Protein AF-A0A2S2CLH8-F1 (afdb_monomer)

Organism: NCBI:txid2202148

Sequence (70 aa):
MNAFRLIRHADGRTYYDGRPLTLADAQIMLNDDIQRRRVAVDSYLRVDGAELIVECPQTAAHPAGQDRRE

Secondary structure (DSSP, 8-state):
--EEEEEEETTS-EEEEEEEEEHHHHHHHHHHHHHTTSS-TT-EEEEETTEEEEE--------S------

Foldseek 3Di:
DQWAQWEAEPVGHTPGHHDTDDPVVVQVVQVVCCVVVVAPPPWDWDDDPNYIYTYHPPPPPPPPDPDPDD

Radius of gyration: 15.79 Å; Cα contacts (8 Å, |Δi|>4): 92; chains: 1; bounding box: 29×33×51 Å

Mean predicted aligned error: 8.64 Å

Nearest PDB structures (foldseek):
  1gb4-assembly1_A  TM=4.821E-01  e=1.441E-01  Streptococcus sp. G148
  2jwu-assembly1_A  TM=4.753E-01  e=1.134E+00  synthetic construct
  4kgr-assembly6_F  TM=4.873E-01  e=1.582E+00  unclassified
  5d0q-assembly1_A  TM=6.956E-01  e=8.350E+00  Escherichia coli

Structure (mmCIF, N/CA/C/O backbone):
data_AF-A0A2S2CLH8-F1
#
_entry.id   AF-A0A2S2CLH8-F1
#
loop_
_atom_site.group_PDB
_atom_site.id
_atom_site.type_symbol
_atom_site.label_atom_id
_atom_site.label_alt_id
_atom_site.label_comp_id
_atom_site.label_asym_id
_atom_site.label_entity_id
_atom_site.label_seq_id
_atom_site.pdbx_PDB_ins_code
_atom_site.Cartn_x
_atom_site.Cartn_y
_atom_site.Cartn_z
_atom_site.occupancy
_atom_site.B_iso_or_equiv
_atom_site.auth_seq_id
_atom_site.auth_comp_id
_atom_site.auth_asym_id
_atom_site.auth_atom_id
_atom_site.pdbx_PDB_model_num
ATOM 1 N N . MET A 1 1 ? -4.414 2.840 16.754 1.00 57.28 1 MET A N 1
ATOM 2 C CA . MET A 1 1 ? -3.793 2.001 15.707 1.00 57.28 1 MET A CA 1
ATOM 3 C C . MET A 1 1 ? -4.786 1.943 14.555 1.00 57.28 1 MET A C 1
ATOM 5 O O . MET A 1 1 ? -5.848 1.367 14.748 1.00 57.28 1 MET A O 1
ATOM 9 N N . ASN A 1 2 ? -4.528 2.626 13.435 1.00 72.44 2 ASN A N 1
ATOM 10 C CA . ASN A 1 2 ? -5.442 2.584 12.286 1.00 72.44 2 ASN A CA 1
ATOM 11 C C . ASN A 1 2 ? -5.227 1.273 11.527 1.00 72.44 2 ASN A C 1
ATOM 13 O O . ASN A 1 2 ? -4.093 0.944 11.179 1.00 72.44 2 ASN A O 1
ATOM 17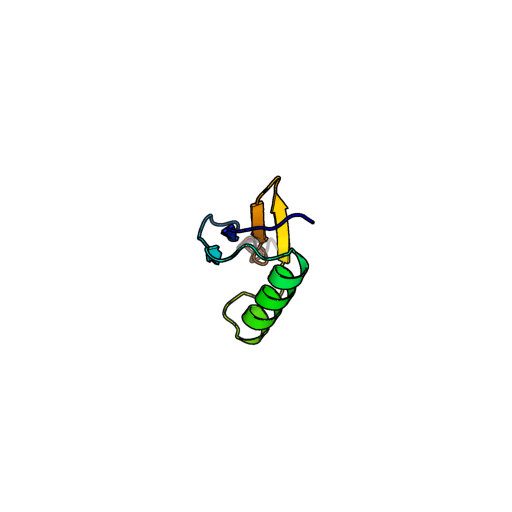 N N . ALA A 1 3 ? -6.310 0.526 11.324 1.00 81.50 3 ALA A N 1
ATOM 18 C CA . ALA A 1 3 ? -6.312 -0.706 10.552 1.00 81.50 3 ALA A CA 1
ATOM 19 C C . ALA A 1 3 ? -6.991 -0.452 9.205 1.00 81.50 3 ALA A C 1
ATOM 21 O O . ALA A 1 3 ? -8.085 0.111 9.158 1.00 81.50 3 ALA A O 1
ATOM 22 N N . PHE A 1 4 ? -6.349 -0.895 8.130 1.00 84.56 4 PHE A N 1
ATOM 23 C CA . PHE A 1 4 ? -6.807 -0.715 6.759 1.00 84.56 4 PHE A CA 1
ATOM 24 C C . PHE A 1 4 ? -7.286 -2.059 6.221 1.00 84.56 4 PHE A C 1
ATOM 26 O O . PHE A 1 4 ? -6.594 -3.066 6.360 1.00 84.56 4 PHE A O 1
ATOM 33 N N . ARG A 1 5 ? -8.495 -2.099 5.658 1.00 84.50 5 ARG A N 1
ATOM 34 C CA . ARG A 1 5 ? -9.077 -3.324 5.073 1.00 84.50 5 ARG A CA 1
ATOM 35 C C . ARG A 1 5 ? -8.939 -3.377 3.556 1.00 84.50 5 ARG A C 1
ATOM 37 O O . ARG A 1 5 ? -8.883 -4.466 2.995 1.00 84.50 5 ARG A O 1
ATOM 44 N N . LEU A 1 6 ? -8.879 -2.201 2.937 1.00 85.88 6 LEU A N 1
ATOM 45 C CA . LEU A 1 6 ? -8.800 -2.007 1.501 1.00 85.88 6 LEU A CA 1
ATOM 46 C C . LEU A 1 6 ? -7.558 -1.174 1.183 1.00 85.88 6 LEU A C 1
ATOM 48 O O . LEU A 1 6 ? -7.338 -0.119 1.781 1.00 85.88 6 LEU A O 1
ATOM 52 N N . ILE A 1 7 ? -6.765 -1.661 0.236 1.00 89.38 7 ILE A N 1
ATOM 53 C CA . ILE A 1 7 ? -5.671 -0.927 -0.387 1.00 89.38 7 ILE A CA 1
ATOM 54 C C . ILE A 1 7 ? -5.943 -0.896 -1.884 1.00 89.38 7 ILE A C 1
ATOM 56 O O . ILE A 1 7 ? -6.218 -1.933 -2.496 1.00 89.38 7 ILE A O 1
ATOM 60 N N . ARG A 1 8 ? -5.857 0.284 -2.488 1.00 91.25 8 ARG A N 1
ATOM 61 C CA . ARG A 1 8 ? -6.087 0.480 -3.924 1.00 91.25 8 ARG A CA 1
ATOM 62 C C . ARG A 1 8 ? -4.809 0.935 -4.600 1.00 91.25 8 ARG A C 1
ATOM 64 O O . ARG A 1 8 ? -3.985 1.569 -3.969 1.00 91.25 8 ARG A O 1
ATOM 71 N N . HIS A 1 9 ? -4.633 0.650 -5.875 1.00 88.81 9 HIS A N 1
ATOM 72 C CA . HIS A 1 9 ? -3.657 1.360 -6.682 1.00 88.81 9 HIS A CA 1
ATOM 73 C C . HIS A 1 9 ? -4.167 2.762 -7.017 1.00 88.81 9 HIS A C 1
ATOM 75 O O . HIS A 1 9 ? -5.377 3.000 -7.052 1.00 88.81 9 HIS A O 1
ATOM 81 N N . ALA A 1 10 ? -3.247 3.671 -7.327 1.00 85.62 10 ALA A N 1
ATOM 82 C CA . ALA A 1 10 ? -3.571 5.012 -7.808 1.00 85.62 10 ALA A CA 1
ATOM 83 C C . ALA A 1 10 ? -4.422 5.006 -9.096 1.00 85.62 10 ALA A C 1
ATOM 85 O O . ALA A 1 10 ? -5.238 5.900 -9.301 1.00 85.62 10 ALA A O 1
ATOM 86 N N . ASP A 1 11 ? -4.308 3.963 -9.929 1.00 82.56 11 ASP A N 1
ATOM 87 C CA . ASP A 1 11 ? -5.169 3.738 -11.103 1.00 82.56 11 ASP A CA 1
ATOM 88 C C . ASP A 1 11 ? -6.590 3.241 -10.756 1.00 82.56 11 ASP A C 1
ATOM 90 O O . ASP A 1 11 ? -7.432 3.055 -11.635 1.00 82.56 11 ASP A O 1
ATOM 94 N N . GLY A 1 12 ? -6.880 3.046 -9.468 1.00 82.75 12 GLY A N 1
ATOM 95 C CA . GLY A 1 12 ? -8.192 2.680 -8.947 1.00 82.75 12 GLY A CA 1
ATOM 96 C C . GLY A 1 12 ? -8.425 1.178 -8.791 1.00 82.75 12 GLY A C 1
ATOM 97 O O . GLY A 1 12 ? -9.442 0.806 -8.194 1.00 82.75 12 GLY A O 1
ATOM 98 N N . ARG A 1 13 ? -7.515 0.314 -9.262 1.00 87.06 13 ARG A N 1
ATOM 99 C CA . ARG A 1 13 ? -7.599 -1.142 -9.048 1.00 87.06 13 AR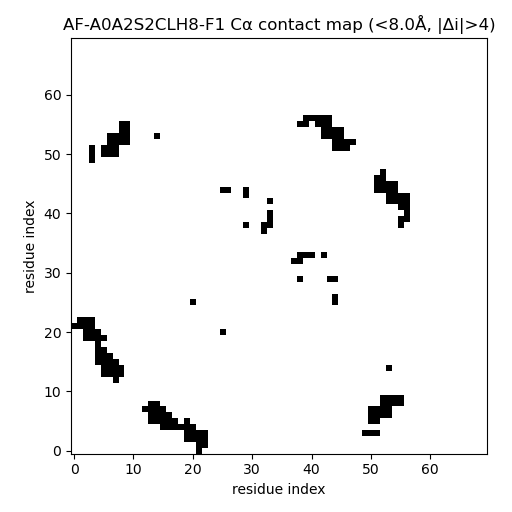G A CA 1
ATOM 100 C C . ARG A 1 13 ? -7.422 -1.508 -7.580 1.00 87.06 13 ARG A C 1
ATOM 102 O O . ARG A 1 13 ? -6.678 -0.863 -6.854 1.00 87.06 13 ARG A O 1
ATOM 109 N N . THR A 1 14 ? -8.066 -2.579 -7.138 1.00 91.50 14 THR A N 1
ATOM 110 C CA . THR A 1 14 ? -7.835 -3.130 -5.799 1.00 91.50 14 THR A CA 1
ATOM 111 C C . THR A 1 14 ? -6.472 -3.816 -5.754 1.00 91.50 14 THR A C 1
ATOM 113 O O . THR A 1 14 ? -6.238 -4.760 -6.504 1.00 91.50 14 THR A O 1
ATOM 116 N N . TYR A 1 15 ? -5.588 -3.346 -4.873 1.00 89.81 15 TYR A N 1
ATOM 117 C CA . TYR A 1 15 ? -4.317 -4.006 -4.567 1.00 89.81 15 TYR A CA 1
ATOM 118 C C . TYR A 1 15 ? -4.520 -5.097 -3.509 1.00 89.81 15 TYR A C 1
ATOM 120 O O . TYR A 1 15 ? -4.029 -6.214 -3.647 1.00 89.81 15 TYR A O 1
ATOM 128 N N . TYR A 1 16 ? -5.301 -4.786 -2.473 1.00 90.06 16 TYR A N 1
ATOM 129 C CA . TYR A 1 16 ? -5.619 -5.704 -1.388 1.00 90.06 16 TYR A CA 1
ATOM 130 C C . TYR A 1 16 ? -7.023 -5.441 -0.855 1.00 90.06 16 TYR A C 1
ATOM 132 O O . TYR A 1 16 ? -7.350 -4.304 -0.531 1.00 90.06 16 TYR A O 1
ATOM 140 N N . ASP A 1 17 ? -7.821 -6.494 -0.717 1.00 89.56 17 ASP A N 1
ATOM 141 C CA . ASP A 1 17 ? -9.107 -6.477 -0.022 1.00 89.56 17 ASP A CA 1
ATOM 142 C C . ASP A 1 17 ? -9.180 -7.729 0.852 1.00 89.56 17 ASP A C 1
ATOM 144 O O . ASP A 1 17 ? -9.114 -8.858 0.358 1.00 89.56 17 ASP A O 1
ATOM 148 N N . GLY A 1 18 ? -9.194 -7.541 2.170 1.00 87.50 18 GLY A N 1
ATOM 149 C CA . GLY A 1 18 ? -9.060 -8.666 3.081 1.00 87.50 18 GLY A CA 1
ATOM 150 C C . GLY A 1 18 ? -9.154 -8.300 4.551 1.00 87.50 18 GLY A C 1
ATOM 151 O O . GLY A 1 18 ? -10.002 -7.520 4.989 1.00 87.50 18 GLY A O 1
ATOM 152 N N . ARG A 1 19 ? -8.303 -8.936 5.359 1.00 88.62 19 ARG A N 1
ATOM 153 C CA . ARG A 1 19 ? -8.300 -8.705 6.803 1.00 88.62 19 ARG A CA 1
ATOM 154 C C . ARG A 1 19 ? -7.741 -7.312 7.100 1.00 88.62 19 ARG A C 1
ATOM 156 O O . ARG A 1 19 ? -6.829 -6.871 6.408 1.00 88.62 19 ARG A O 1
ATOM 163 N N . PRO A 1 20 ? -8.247 -6.635 8.147 1.00 89.38 20 PRO A N 1
ATOM 164 C CA . PRO A 1 20 ? -7.654 -5.387 8.592 1.00 89.38 20 PRO A CA 1
ATOM 165 C C . PRO A 1 20 ? -6.179 -5.613 8.916 1.00 89.38 20 PRO A C 1
ATOM 167 O O . PRO A 1 20 ? -5.856 -6.471 9.738 1.00 89.38 20 PRO A O 1
ATOM 170 N N . LEU A 1 21 ? -5.311 -4.837 8.284 1.00 90.25 21 LEU A N 1
ATOM 171 C CA . LEU A 1 21 ? -3.873 -4.880 8.498 1.00 90.25 21 LEU A CA 1
ATOM 172 C C . LEU A 1 21 ? -3.354 -3.487 8.849 1.00 90.25 21 LEU A C 1
ATOM 174 O O . LEU A 1 21 ? -4.008 -2.471 8.589 1.00 90.25 21 LEU A O 1
ATOM 178 N N . THR A 1 22 ? -2.210 -3.427 9.522 1.00 91.12 22 THR A N 1
ATOM 179 C CA . THR A 1 22 ? -1.612 -2.144 9.898 1.00 91.12 22 THR A CA 1
ATOM 180 C C . THR A 1 22 ? -0.843 -1.545 8.724 1.00 91.12 22 THR A C 1
ATOM 182 O O . THR A 1 22 ? -0.500 -2.239 7.770 1.00 91.12 22 THR A O 1
ATOM 185 N N . LEU A 1 23 ? -0.503 -0.255 8.799 1.00 89.94 23 LEU A N 1
ATOM 186 C CA . LEU A 1 23 ? 0.399 0.353 7.814 1.00 89.94 23 LEU A CA 1
ATOM 187 C C . LEU A 1 23 ? 1.733 -0.410 7.713 1.00 89.94 23 LEU A C 1
ATOM 189 O O . LEU A 1 23 ? 2.262 -0.562 6.619 1.00 89.94 23 LEU A O 1
ATOM 193 N N . ALA A 1 24 ? 2.263 -0.906 8.835 1.00 91.56 24 ALA A N 1
ATOM 194 C CA . ALA A 1 24 ? 3.505 -1.673 8.841 1.00 91.56 24 ALA A CA 1
ATOM 195 C C . ALA A 1 24 ? 3.355 -2.997 8.076 1.00 91.56 24 ALA A C 1
ATOM 197 O O . ALA A 1 24 ? 4.202 -3.320 7.247 1.00 91.56 24 ALA A O 1
ATOM 198 N N . ASP A 1 25 ? 2.251 -3.718 8.286 1.00 91.81 25 ASP A N 1
ATOM 199 C CA . ASP A 1 25 ? 1.951 -4.939 7.529 1.00 91.81 2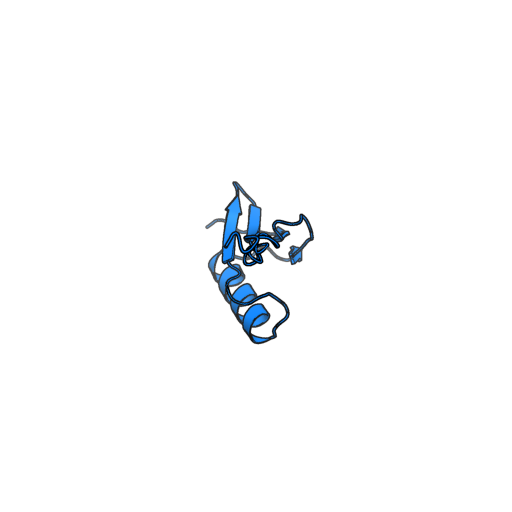5 ASP A CA 1
ATOM 200 C C . ASP A 1 25 ? 1.795 -4.645 6.031 1.00 91.81 25 ASP A C 1
ATOM 202 O O . ASP A 1 25 ? 2.323 -5.378 5.196 1.00 91.81 25 ASP A O 1
ATOM 206 N N . ALA A 1 26 ? 1.126 -3.539 5.684 1.00 92.0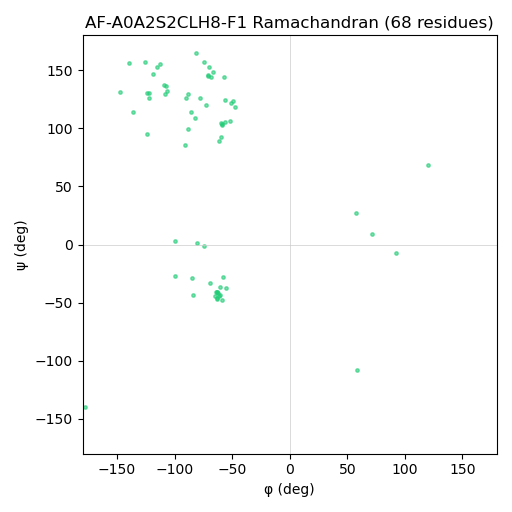6 26 ALA A N 1
ATOM 207 C CA . ALA A 1 26 ? 0.960 -3.104 4.298 1.00 92.06 26 ALA A CA 1
ATOM 208 C C . ALA A 1 26 ? 2.316 -2.840 3.628 1.00 92.06 26 ALA A C 1
ATOM 210 O O . ALA A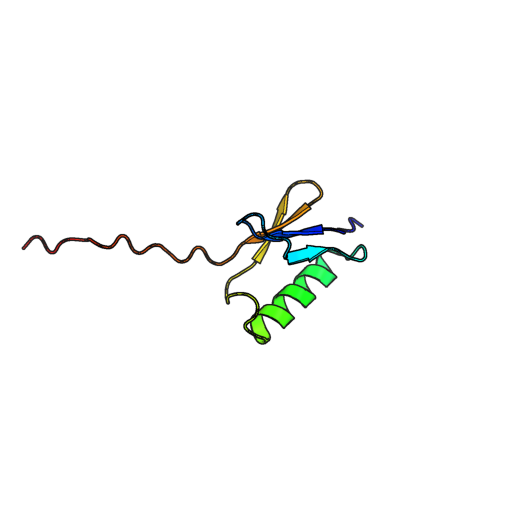 1 26 ? 2.536 -3.255 2.494 1.00 92.06 26 ALA A O 1
ATOM 211 N N . GLN A 1 27 ? 3.229 -2.172 4.340 1.00 91.56 27 GLN A N 1
ATOM 212 C CA . GLN A 1 27 ? 4.581 -1.871 3.865 1.00 91.56 27 GLN A CA 1
ATOM 213 C C . GLN A 1 27 ? 5.403 -3.141 3.637 1.00 91.56 27 GLN A C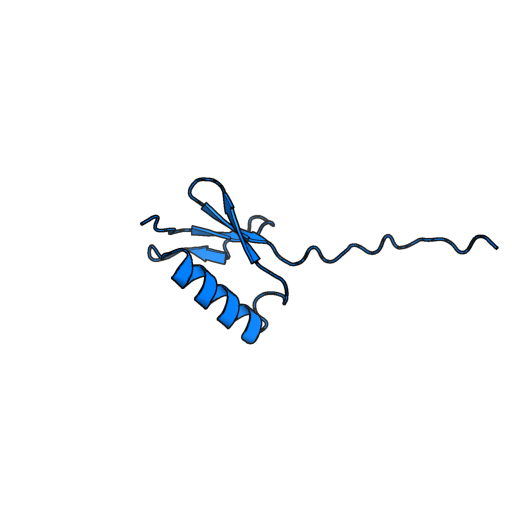 1
ATOM 215 O O . GLN A 1 27 ? 6.106 -3.255 2.635 1.00 91.56 27 GLN A O 1
ATOM 220 N N . ILE A 1 28 ? 5.295 -4.121 4.536 1.00 93.25 28 ILE A N 1
ATOM 221 C CA . ILE A 1 28 ? 5.962 -5.418 4.371 1.00 93.25 28 ILE A CA 1
ATOM 222 C C . ILE A 1 28 ? 5.414 -6.142 3.137 1.00 93.25 28 ILE A C 1
ATOM 224 O O . ILE A 1 28 ? 6.195 -6.628 2.321 1.00 93.25 28 ILE A O 1
ATOM 228 N N . MET A 1 29 ? 4.088 -6.172 2.974 1.00 92.50 29 MET A N 1
ATOM 229 C CA . MET A 1 29 ? 3.431 -6.801 1.827 1.00 92.50 29 MET A CA 1
ATOM 230 C C . MET A 1 29 ? 3.840 -6.146 0.502 1.00 92.50 29 MET A C 1
ATOM 232 O O . MET A 1 29 ? 4.186 -6.852 -0.442 1.00 92.50 29 MET A O 1
ATOM 236 N N . LEU A 1 30 ? 3.885 -4.809 0.458 1.00 91.94 30 LEU A N 1
ATOM 237 C CA . LEU A 1 30 ? 4.351 -4.062 -0.711 1.00 91.94 30 LEU A CA 1
ATOM 238 C C . LEU A 1 30 ? 5.790 -4.439 -1.078 1.00 91.94 30 LEU A C 1
ATOM 240 O O . LEU A 1 30 ? 6.076 -4.721 -2.238 1.00 91.94 30 LEU A O 1
ATOM 244 N N . ASN A 1 31 ? 6.691 -4.470 -0.094 1.00 91.62 31 ASN A N 1
ATOM 245 C CA . ASN A 1 31 ? 8.093 -4.807 -0.327 1.00 91.62 31 ASN A CA 1
ATOM 246 C C . ASN A 1 31 ? 8.268 -6.242 -0.850 1.00 91.62 31 ASN A C 1
ATOM 248 O O . ASN A 1 31 ? 9.051 -6.451 -1.777 1.00 91.62 31 ASN A O 1
ATOM 252 N N . ASP A 1 32 ? 7.526 -7.216 -0.312 1.00 94.25 32 ASP A N 1
ATOM 253 C CA . ASP A 1 32 ? 7.537 -8.599 -0.814 1.00 94.25 32 ASP A CA 1
ATOM 254 C C . ASP A 1 32 ? 7.022 -8.671 -2.264 1.00 94.25 32 ASP A C 1
ATOM 256 O O . ASP A 1 32 ? 7.632 -9.323 -3.114 1.00 94.25 32 ASP A O 1
ATOM 260 N N . ASP A 1 33 ? 5.967 -7.924 -2.601 1.00 92.31 33 ASP A N 1
ATOM 261 C CA . ASP A 1 33 ? 5.446 -7.869 -3.970 1.00 92.31 33 ASP A CA 1
ATOM 262 C C . ASP A 1 33 ? 6.382 -7.147 -4.952 1.00 92.31 33 ASP A C 1
ATOM 264 O O . ASP A 1 33 ? 6.469 -7.553 -6.117 1.00 92.31 33 ASP A O 1
ATOM 268 N N . ILE A 1 34 ? 7.122 -6.126 -4.507 1.00 90.19 34 ILE A N 1
ATOM 269 C CA . ILE A 1 34 ? 8.193 -5.495 -5.294 1.00 90.19 34 ILE A CA 1
ATOM 270 C C . ILE A 1 34 ? 9.306 -6.515 -5.564 1.00 90.19 34 ILE A C 1
ATOM 272 O O . ILE A 1 34 ? 9.730 -6.689 -6.709 1.00 90.19 34 ILE A O 1
ATOM 276 N N . GLN A 1 35 ? 9.743 -7.255 -4.539 1.00 93.75 35 GLN A N 1
ATOM 277 C CA . GLN A 1 35 ? 10.757 -8.308 -4.682 1.00 93.75 35 GLN A CA 1
ATOM 278 C C . GLN A 1 35 ? 10.307 -9.420 -5.639 1.00 93.75 35 GLN A C 1
ATOM 280 O O . GLN A 1 35 ? 11.105 -9.925 -6.432 1.00 93.75 35 GLN A O 1
ATOM 285 N N . ARG A 1 36 ? 9.016 -9.767 -5.620 1.00 93.25 36 ARG A N 1
ATOM 286 C CA . ARG A 1 36 ? 8.394 -10.744 -6.528 1.00 93.25 36 ARG A CA 1
ATOM 287 C C . ARG A 1 36 ? 8.055 -10.182 -7.910 1.00 93.25 36 ARG A C 1
ATOM 289 O O . ARG A 1 36 ? 7.518 -10.921 -8.734 1.00 93.25 36 ARG A O 1
ATOM 296 N N . ARG A 1 37 ? 8.364 -8.907 -8.181 1.00 89.00 37 ARG A N 1
ATOM 297 C CA . ARG A 1 37 ? 8.044 -8.188 -9.431 1.00 89.00 37 ARG A CA 1
ATOM 298 C C . ARG A 1 37 ? 6.547 -8.160 -9.767 1.00 89.00 37 ARG A C 1
ATOM 300 O O . ARG A 1 37 ? 6.174 -8.081 -10.935 1.00 89.00 37 ARG A O 1
ATOM 307 N N . ARG A 1 38 ? 5.689 -8.240 -8.749 1.00 87.44 38 ARG A N 1
ATOM 308 C CA . ARG A 1 38 ? 4.231 -8.068 -8.872 1.00 87.44 38 ARG A CA 1
ATOM 309 C C . ARG A 1 38 ? 3.837 -6.596 -8.817 1.00 87.44 38 ARG A C 1
ATOM 311 O O . ARG A 1 38 ? 2.847 -6.207 -9.426 1.00 87.44 38 ARG A O 1
ATOM 318 N N . VAL A 1 39 ? 4.638 -5.801 -8.115 1.00 88.12 39 VAL A N 1
ATOM 319 C CA . VAL A 1 39 ? 4.554 -4.343 -8.040 1.00 88.12 39 VAL A CA 1
ATOM 320 C C . VAL A 1 39 ? 5.858 -3.759 -8.586 1.00 88.12 39 VAL A C 1
ATOM 322 O O . VAL A 1 39 ? 6.919 -4.376 -8.479 1.00 88.12 39 VAL A O 1
ATOM 325 N N . ALA A 1 40 ? 5.784 -2.594 -9.228 1.00 87.94 40 ALA A N 1
ATOM 326 C CA . ALA A 1 40 ? 6.959 -1.950 -9.799 1.00 87.94 40 ALA A CA 1
ATOM 327 C C . ALA A 1 40 ? 7.910 -1.452 -8.698 1.00 87.94 40 ALA A C 1
ATOM 329 O O . ALA A 1 40 ? 7.473 -0.967 -7.653 1.00 87.94 40 ALA A O 1
ATOM 330 N N . VAL A 1 41 ? 9.215 -1.542 -8.956 1.00 87.44 41 VAL A N 1
ATOM 331 C CA . VAL A 1 41 ? 10.246 -0.902 -8.122 1.00 87.44 41 VAL A CA 1
ATOM 332 C C . VAL A 1 41 ? 9.960 0.603 -8.052 1.00 87.44 41 VAL A C 1
ATOM 334 O O . VAL A 1 41 ? 9.463 1.156 -9.025 1.00 87.44 41 VAL A O 1
ATOM 337 N N . ASP A 1 42 ? 10.218 1.233 -6.904 1.00 88.75 42 ASP A N 1
ATOM 338 C CA . ASP A 1 42 ? 9.853 2.627 -6.576 1.00 88.75 42 ASP A CA 1
ATOM 339 C C . ASP A 1 42 ? 8.355 2.891 -6.339 1.00 88.75 42 ASP A C 1
ATOM 341 O O . ASP A 1 42 ? 7.944 4.042 -6.176 1.00 88.75 42 ASP A O 1
ATOM 345 N N . SER A 1 43 ? 7.524 1.845 -6.253 1.00 89.38 43 SER A N 1
ATOM 346 C CA . SER A 1 43 ? 6.155 2.014 -5.750 1.00 89.38 43 SER A CA 1
ATOM 347 C C . SER A 1 43 ? 6.163 2.285 -4.246 1.00 89.38 43 SER A C 1
ATOM 349 O O . SER A 1 43 ? 6.968 1.714 -3.509 1.00 89.38 43 SER A O 1
ATOM 351 N N . TYR A 1 44 ? 5.232 3.107 -3.772 1.00 90.31 44 TYR A N 1
ATOM 352 C CA . TYR A 1 44 ? 5.114 3.452 -2.356 1.00 90.31 44 TYR A CA 1
ATOM 353 C C . TYR A 1 44 ? 3.654 3.496 -1.904 1.00 90.31 44 TYR A C 1
ATOM 355 O O . TYR A 1 44 ? 2.735 3.685 -2.698 1.00 90.31 44 TYR A O 1
ATOM 363 N N . LEU A 1 45 ? 3.434 3.316 -0.602 1.00 91.62 45 LEU A N 1
ATOM 364 C CA . LEU A 1 45 ? 2.114 3.486 0.002 1.00 91.62 45 LEU A CA 1
ATOM 365 C C . LEU A 1 45 ? 1.899 4.938 0.421 1.00 91.62 45 LEU A C 1
ATOM 367 O O . LEU A 1 45 ? 2.693 5.510 1.170 1.00 91.62 45 LEU A O 1
ATOM 371 N N . ARG A 1 46 ? 0.771 5.495 -0.003 1.00 90.81 46 ARG A N 1
ATOM 372 C CA . ARG A 1 46 ? 0.232 6.781 0.418 1.00 90.81 46 ARG A CA 1
ATOM 373 C C . ARG A 1 46 ? -1.006 6.552 1.280 1.00 90.81 46 ARG A C 1
ATOM 375 O O . ARG A 1 46 ? -1.842 5.711 0.968 1.00 90.81 46 ARG A O 1
ATOM 382 N N . VAL A 1 47 ? -1.126 7.302 2.370 1.00 89.25 47 VAL A N 1
ATOM 383 C CA . VAL A 1 47 ? -2.344 7.325 3.191 1.00 89.25 47 VAL A CA 1
ATOM 384 C C . VAL A 1 47 ? -3.261 8.415 2.645 1.00 89.25 47 VAL A C 1
ATOM 386 O O . VAL A 1 47 ? -2.835 9.564 2.529 1.00 89.25 47 VAL A O 1
ATOM 389 N N . ASP A 1 48 ? -4.504 8.063 2.328 1.00 86.94 48 ASP A N 1
ATOM 390 C CA . ASP A 1 48 ? -5.541 8.991 1.874 1.00 86.94 48 ASP A CA 1
ATOM 391 C C . ASP A 1 48 ? -6.760 8.864 2.793 1.00 86.94 48 ASP A C 1
ATOM 393 O O . ASP A 1 48 ? -7.562 7.938 2.691 1.00 86.94 48 ASP A O 1
ATOM 397 N N . GLY A 1 49 ? -6.838 9.739 3.799 1.00 85.06 49 GLY A N 1
ATOM 398 C CA . GLY A 1 49 ? -7.873 9.669 4.830 1.00 85.06 49 GLY A CA 1
ATOM 399 C C . GLY A 1 49 ? -7.868 8.332 5.585 1.00 85.06 49 GLY A C 1
ATOM 400 O O . GLY A 1 49 ? -6.994 8.080 6.416 1.00 85.06 49 GLY A O 1
ATOM 401 N N . ALA A 1 50 ? -8.875 7.499 5.319 1.00 83.81 50 ALA A N 1
ATOM 402 C CA . ALA A 1 50 ? -9.037 6.169 5.912 1.00 83.81 50 ALA A CA 1
ATOM 403 C C . ALA A 1 50 ? -8.569 5.023 4.990 1.00 83.81 50 ALA A C 1
ATOM 405 O O . ALA A 1 50 ? -8.711 3.854 5.352 1.00 83.81 50 ALA A O 1
ATOM 406 N N . GLU A 1 51 ? -8.019 5.343 3.820 1.00 85.69 51 GLU A N 1
ATOM 407 C CA . GLU A 1 51 ? -7.592 4.385 2.805 1.00 85.69 51 GLU A CA 1
ATOM 408 C C . GLU A 1 51 ? -6.067 4.381 2.634 1.00 85.69 51 GLU A C 1
ATOM 410 O O . GLU A 1 51 ? -5.367 5.356 2.928 1.00 85.69 51 GLU A O 1
ATOM 415 N N . LEU A 1 52 ? -5.547 3.253 2.148 1.00 90.56 52 LEU A N 1
ATOM 416 C CA . LEU A 1 52 ? -4.175 3.144 1.663 1.00 90.56 52 LEU A CA 1
ATOM 417 C C . LEU A 1 52 ? -4.181 3.043 0.144 1.00 90.56 52 LEU A C 1
ATOM 419 O O . LEU A 1 52 ? -4.958 2.285 -0.441 1.00 90.56 52 LEU A O 1
ATOM 423 N N . ILE A 1 53 ? -3.273 3.781 -0.481 1.00 92.00 53 ILE A N 1
ATOM 424 C CA . ILE A 1 53 ? -3.113 3.829 -1.927 1.00 92.00 53 ILE A CA 1
ATOM 425 C C . ILE A 1 53 ? -1.686 3.416 -2.283 1.00 92.00 53 ILE A C 1
ATOM 427 O O . ILE A 1 53 ? -0.731 3.982 -1.764 1.00 92.00 53 ILE A O 1
ATOM 431 N N . VAL A 1 54 ? -1.530 2.430 -3.161 1.00 92.69 54 VAL A N 1
ATOM 432 C CA . VAL A 1 54 ? -0.259 2.100 -3.805 1.00 92.69 54 VAL A CA 1
ATOM 433 C C . VAL A 1 54 ? -0.075 3.034 -4.990 1.00 92.69 54 VAL A C 1
ATOM 435 O O . VAL A 1 54 ? -0.757 2.922 -6.011 1.00 92.69 54 VAL A O 1
ATOM 438 N N . GLU A 1 55 ? 0.865 3.953 -4.845 1.00 91.50 55 GLU A N 1
ATO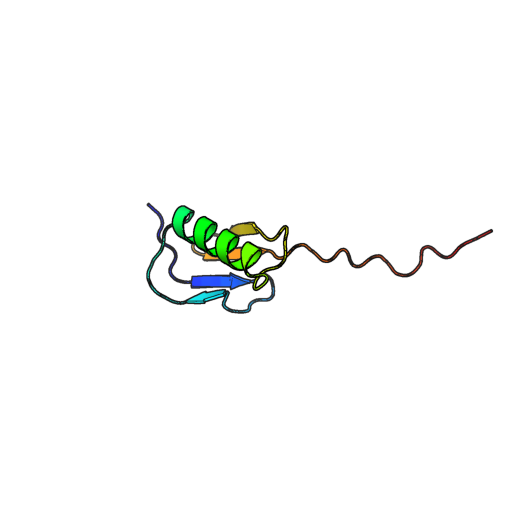M 439 C CA . GLU A 1 55 ? 1.351 4.795 -5.924 1.00 91.50 55 GLU A CA 1
ATOM 440 C C . GLU A 1 55 ? 2.448 4.018 -6.650 1.00 91.50 55 GLU A C 1
ATOM 442 O O . GLU A 1 55 ? 3.493 3.705 -6.077 1.00 91.50 55 GLU A O 1
ATOM 447 N N . CYS A 1 56 ? 2.195 3.663 -7.907 1.00 86.00 56 CYS A N 1
ATOM 448 C CA . CYS A 1 56 ? 3.233 3.126 -8.776 1.00 86.00 56 CYS A CA 1
ATOM 449 C C . CYS A 1 56 ? 4.222 4.250 -9.114 1.00 86.00 56 CYS A C 1
ATOM 451 O O . CYS A 1 56 ? 3.804 5.414 -9.164 1.00 86.00 56 CYS A O 1
ATOM 453 N N . PRO A 1 57 ? 5.502 3.941 -9.406 1.00 82.31 57 PRO A N 1
ATOM 454 C CA . PRO A 1 57 ? 6.387 4.927 -9.995 1.00 82.31 57 PRO A CA 1
ATOM 455 C C . PRO A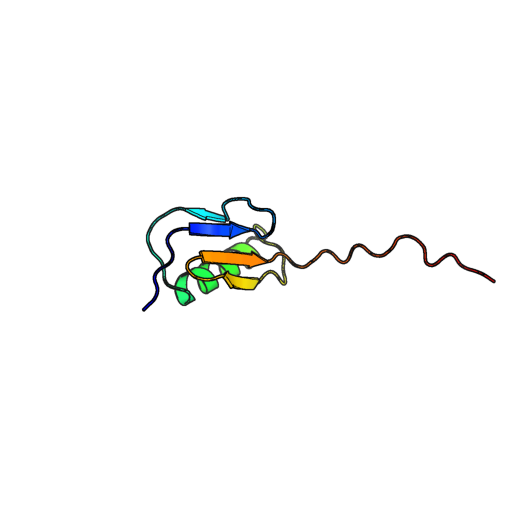 1 57 ? 5.653 5.493 -11.196 1.00 82.31 57 PRO A C 1
ATOM 457 O O . PRO A 1 57 ? 5.215 4.748 -12.081 1.00 82.31 57 PRO A O 1
ATOM 460 N N . GLN A 1 58 ? 5.460 6.809 -11.188 1.00 68.88 58 GLN A N 1
ATOM 461 C CA . GLN A 1 58 ? 4.993 7.501 -12.366 1.00 68.88 58 GLN A CA 1
ATOM 462 C C . GLN A 1 58 ? 6.024 7.114 -13.414 1.00 68.88 58 GLN A C 1
ATOM 464 O O . GLN A 1 58 ? 7.187 7.507 -13.309 1.00 68.88 58 GLN A O 1
ATOM 469 N N . THR A 1 59 ? 5.651 6.220 -14.335 1.00 56.97 59 THR A N 1
ATOM 470 C CA . THR A 1 59 ? 6.495 5.951 -15.485 1.00 56.97 59 THR A CA 1
ATOM 471 C C . THR A 1 59 ? 6.559 7.321 -16.093 1.00 56.97 59 THR A C 1
ATOM 473 O O . THR A 1 59 ? 5.524 7.803 -16.552 1.00 56.97 59 THR A O 1
ATOM 476 N N . ALA A 1 60 ? 7.687 8.012 -15.912 1.00 48.50 60 ALA A N 1
ATOM 477 C CA . ALA A 1 60 ? 7.878 9.315 -16.488 1.00 48.50 60 ALA A CA 1
ATOM 478 C C . ALA A 1 60 ? 7.546 9.070 -17.946 1.00 48.50 60 ALA A C 1
ATOM 480 O O . ALA A 1 60 ? 8.263 8.341 -18.641 1.00 48.50 60 ALA A O 1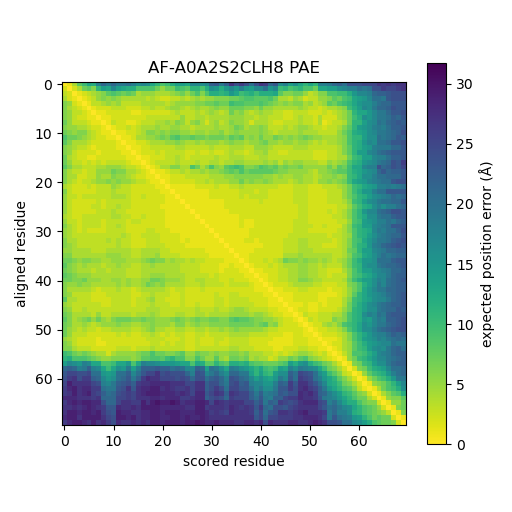
ATOM 481 N N . ALA A 1 61 ? 6.377 9.556 -18.360 1.00 47.66 61 ALA A N 1
ATOM 482 C CA . ALA A 1 61 ? 6.074 9.719 -19.746 1.00 47.66 61 ALA A CA 1
ATOM 483 C C . ALA A 1 61 ? 7.175 10.681 -20.154 1.00 47.66 61 ALA A C 1
ATOM 485 O O . ALA A 1 61 ? 7.080 11.879 -19.902 1.00 47.66 61 ALA A O 1
ATOM 486 N N . HIS A 1 62 ? 8.293 10.129 -20.632 1.00 44.25 62 HIS A N 1
ATOM 487 C CA . HIS A 1 62 ? 9.259 10.894 -21.377 1.00 44.25 62 HIS A CA 1
ATOM 488 C C . HIS A 1 62 ? 8.389 11.647 -22.373 1.00 44.25 62 HIS A C 1
ATOM 490 O O . HIS A 1 62 ? 7.664 10.978 -23.122 1.00 44.25 62 HIS A O 1
ATOM 496 N N . PRO A 1 63 ? 8.356 12.989 -22.359 1.00 44.78 63 PRO A N 1
ATOM 497 C CA . PRO A 1 63 ? 7.777 13.682 -23.482 1.00 44.78 63 PRO A CA 1
ATOM 498 C C . PRO A 1 63 ? 8.606 13.233 -24.684 1.00 44.78 63 PRO A C 1
ATOM 500 O O . PRO A 1 63 ? 9.769 13.600 -24.845 1.00 44.78 63 PRO A O 1
ATOM 503 N N . ALA A 1 64 ? 8.035 12.324 -25.471 1.00 52.78 64 ALA A N 1
ATOM 504 C CA . ALA A 1 64 ? 8.542 11.982 -26.775 1.00 52.78 64 ALA A CA 1
ATOM 505 C C . ALA A 1 64 ? 8.513 13.287 -27.571 1.00 52.78 64 ALA A C 1
ATOM 507 O O . ALA A 1 64 ? 7.444 13.775 -27.925 1.00 52.78 64 ALA A O 1
ATOM 508 N N . GLY A 1 65 ? 9.687 13.883 -27.768 1.00 55.31 65 GLY A N 1
ATOM 509 C CA . GLY A 1 65 ? 9.843 15.113 -28.533 1.00 55.31 65 GLY A CA 1
ATOM 510 C C . GLY A 1 65 ? 10.431 16.268 -27.734 1.00 55.31 65 GLY A C 1
ATOM 511 O O . GLY A 1 65 ? 9.781 17.292 -27.560 1.00 55.31 65 GLY A O 1
ATOM 512 N N . GLN A 1 66 ? 11.706 16.165 -27.357 1.00 55.69 66 GLN A N 1
ATOM 513 C CA . GLN A 1 66 ? 12.566 17.328 -27.552 1.00 55.69 66 GLN A CA 1
ATOM 514 C C . GLN A 1 66 ? 13.187 17.171 -28.938 1.00 55.69 66 GLN A C 1
ATOM 516 O O . GLN A 1 66 ? 14.233 16.550 -29.116 1.00 55.69 66 GLN A O 1
ATOM 521 N N . ASP A 1 67 ? 12.421 17.640 -29.925 1.00 51.88 67 ASP A N 1
ATOM 522 C CA . ASP A 1 67 ? 12.844 17.802 -31.308 1.00 51.88 67 ASP A CA 1
ATOM 523 C C . ASP A 1 67 ? 14.184 18.536 -31.329 1.00 51.88 67 ASP A C 1
ATOM 525 O O . ASP A 1 67 ? 14.356 19.615 -30.756 1.00 51.88 67 ASP A O 1
ATOM 529 N N . ARG A 1 68 ? 15.146 17.877 -31.959 1.00 59.12 68 ARG A N 1
ATOM 530 C CA . ARG A 1 68 ? 16.466 18.382 -32.289 1.00 59.12 68 ARG A CA 1
ATOM 531 C C . ARG A 1 68 ? 16.284 19.587 -33.216 1.00 59.12 68 ARG A C 1
ATOM 533 O O . ARG A 1 68 ? 16.244 19.425 -34.428 1.00 59.12 68 ARG A O 1
ATOM 540 N N . ARG A 1 69 ? 16.151 20.790 -32.661 1.00 58.62 69 ARG A N 1
ATOM 541 C CA . ARG A 1 69 ? 16.332 22.021 -33.433 1.00 58.62 69 ARG A CA 1
ATOM 542 C C . ARG A 1 69 ? 17.808 22.390 -33.379 1.00 58.62 69 ARG A C 1
ATOM 544 O O . ARG A 1 69 ? 18.307 22.862 -32.360 1.00 58.62 69 ARG A O 1
ATOM 551 N N . GLU A 1 70 ? 18.463 22.011 -34.469 1.00 63.38 70 GLU A N 1
ATOM 552 C CA . GLU A 1 70 ? 19.769 22.477 -34.944 1.00 63.38 70 GLU A CA 1
ATOM 553 C C . GLU A 1 70 ? 19.796 23.999 -35.148 1.00 63.38 70 GLU A C 1
ATOM 555 O O . GLU A 1 70 ? 18.723 24.578 -35.450 1.00 63.38 70 GLU A O 1
#

pLDDT: mean 81.94, std 14.38, range [44.25, 94.25]

Solvent-accessible surface area (backbone atoms only — not comparable to full-atom values): 4333 Å² total; per-residue (Å²): 134,75,64,35,42,48,30,26,31,73,90,66,49,77,72,41,79,63,70,70,37,40,68,68,55,50,51,52,52,50,51,54,31,32,76,70,66,77,38,58,75,78,43,45,82,42,82,55,94,85,37,39,30,40,40,62,50,74,74,74,75,69,72,87,72,81,72,86,80,127